Protein AF-A0A517Y8R6-F1 (afdb_monomer)

Nearest PDB structures (foldseek):
  8th3-assembly1_A  TM=6.581E-01  e=4.428E-01  Camelidae
  3zsu-assembly1_A  TM=4.631E-01  e=3.618E-01  Thermosynechococcus vestitus BP-1
  7n8o-assembly1_Q  TM=4.347E-01  e=2.671E-01  Synechocystis sp. PCC 6803 substr. Kazusa
  1nze-assembly1_A  TM=6.275E-01  e=1.567E+00  Spinacia oleracea

Organism: NCBI:txid2528021

Structure (mmCIF, N/CA/C/O backbone):
data_AF-A0A517Y8R6-F1
#
_entry.id   AF-A0A517Y8R6-F1
#
loop_
_atom_site.group_PDB
_atom_site.id
_atom_site.type_symbol
_atom_site.label_atom_id
_atom_site.label_alt_id
_atom_site.label_comp_id
_atom_site.label_asym_id
_atom_site.label_entity_id
_atom_site.label_seq_id
_atom_site.pdbx_PDB_ins_code
_atom_site.Cartn_x
_atom_site.Cartn_y
_atom_site.Cartn_z
_atom_site.occupancy
_atom_site.B_iso_or_equiv
_atom_site.auth_seq_id
_atom_site.auth_comp_id
_atom_site.auth_asym_id
_atom_site.auth_atom_id
_atom_site.pdbx_PDB_model_num
ATOM 1 N N . MET A 1 1 ? -4.653 -21.261 57.166 1.00 45.53 1 MET A N 1
ATOM 2 C CA . MET A 1 1 ? -4.060 -22.401 56.432 1.00 45.53 1 MET A CA 1
ATOM 3 C C . MET A 1 1 ? -4.901 -22.686 55.191 1.00 45.53 1 MET A C 1
ATOM 5 O O . MET A 1 1 ? -6.112 -22.728 55.318 1.00 45.53 1 MET A O 1
ATOM 9 N N . ARG A 1 2 ? -4.218 -22.929 54.061 1.00 46.53 2 ARG A N 1
ATOM 10 C CA . ARG A 1 2 ? -4.668 -23.493 52.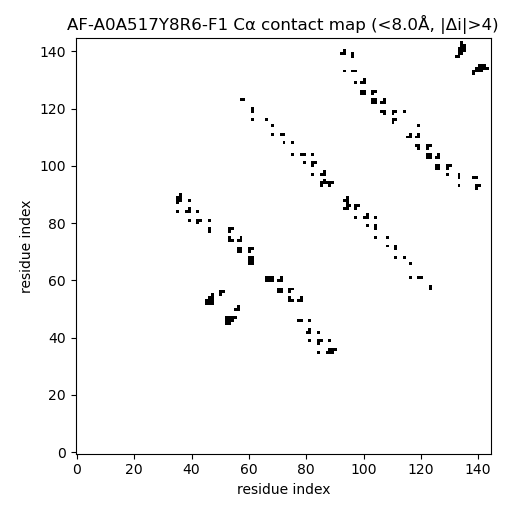766 1.00 46.53 2 ARG A CA 1
ATOM 11 C C . ARG A 1 2 ? -5.373 -22.567 51.754 1.00 46.53 2 ARG A C 1
ATOM 13 O O . ARG A 1 2 ? -6.413 -21.979 51.997 1.00 46.53 2 ARG A O 1
ATOM 20 N N . ARG A 1 3 ? -4.683 -22.487 50.610 1.00 59.94 3 ARG A N 1
ATOM 21 C CA . ARG A 1 3 ? -4.915 -21.775 49.348 1.00 59.94 3 ARG A CA 1
ATOM 22 C C . ARG A 1 3 ? -5.856 -22.580 48.444 1.00 59.94 3 ARG A C 1
ATOM 24 O O . ARG A 1 3 ? -5.832 -23.804 48.533 1.00 59.94 3 ARG A O 1
ATOM 31 N N . ALA A 1 4 ? -6.493 -21.926 47.474 1.00 47.69 4 ALA A N 1
ATOM 32 C CA . ALA A 1 4 ? -6.688 -22.502 46.140 1.00 47.69 4 ALA A CA 1
ATOM 33 C C . ALA A 1 4 ? -6.871 -21.385 45.101 1.00 47.69 4 ALA A C 1
ATOM 35 O O . ALA A 1 4 ? -7.911 -20.738 45.029 1.00 47.69 4 ALA A O 1
ATOM 36 N N . SER A 1 5 ? -5.813 -21.150 44.329 1.00 55.84 5 SER A N 1
ATOM 37 C CA . SER A 1 5 ? -5.818 -20.378 43.090 1.00 55.84 5 SER A CA 1
ATOM 38 C C . SER A 1 5 ? -6.434 -21.225 41.978 1.00 55.84 5 SER A C 1
ATOM 40 O O . SER A 1 5 ? -6.086 -22.398 41.859 1.00 55.84 5 SER A O 1
ATOM 42 N N . VAL A 1 6 ? -7.278 -20.635 41.131 1.00 59.44 6 VAL A N 1
ATOM 43 C CA . VAL A 1 6 ? -7.689 -21.248 39.861 1.00 59.44 6 VAL A CA 1
ATOM 44 C C . VAL A 1 6 ? -7.206 -20.339 38.739 1.00 59.44 6 VAL A C 1
ATOM 46 O O . VAL A 1 6 ? -7.725 -19.248 38.524 1.00 59.44 6 VAL A O 1
ATOM 49 N N . ILE A 1 7 ? -6.135 -20.781 38.087 1.00 53.12 7 ILE A N 1
ATOM 50 C CA . ILE A 1 7 ? -5.552 -20.179 36.892 1.00 53.12 7 ILE A CA 1
ATOM 51 C C . ILE A 1 7 ? -6.282 -20.810 35.705 1.00 53.12 7 ILE A C 1
ATOM 53 O O . ILE A 1 7 ? -6.115 -21.999 35.446 1.00 53.12 7 ILE A O 1
ATOM 57 N N . SER A 1 8 ? -7.106 -20.033 35.003 1.00 54.9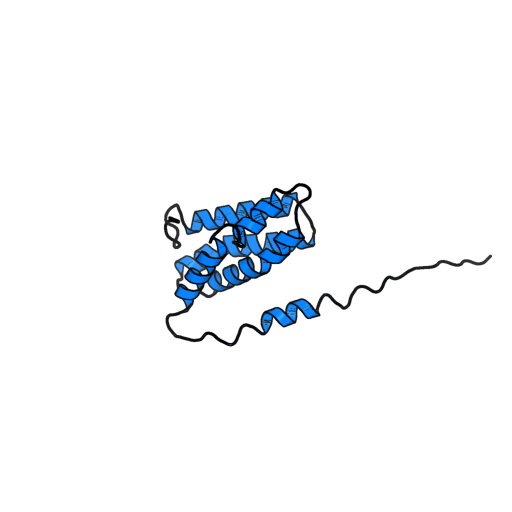1 8 SER A N 1
ATOM 58 C CA . SER A 1 8 ? -7.736 -20.464 33.753 1.00 54.91 8 SER A CA 1
ATOM 59 C C . SER A 1 8 ? -6.825 -20.083 32.584 1.00 54.91 8 SER A C 1
ATOM 61 O O . SER A 1 8 ? -6.840 -18.949 32.112 1.00 54.91 8 SER A O 1
ATOM 63 N N . LEU A 1 9 ? -5.984 -21.026 32.158 1.00 49.53 9 LEU A N 1
ATOM 64 C CA . LEU A 1 9 ? -5.180 -20.940 30.937 1.00 49.53 9 LEU A CA 1
ATOM 65 C C . LEU A 1 9 ? -6.065 -21.299 29.737 1.00 49.53 9 LEU A C 1
ATOM 67 O O . LEU A 1 9 ? -6.341 -22.471 29.490 1.00 49.53 9 LEU A O 1
ATOM 71 N N . SER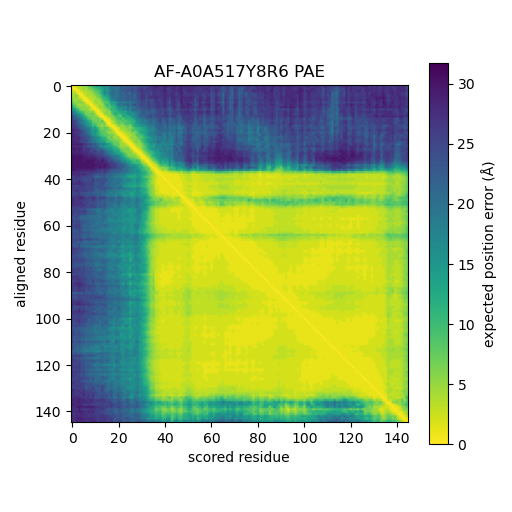 A 1 10 ? -6.517 -20.289 28.993 1.00 50.53 10 SER A N 1
ATOM 72 C CA . SER A 1 10 ? -7.234 -20.499 27.734 1.00 50.53 10 SER A CA 1
ATOM 73 C C . SER A 1 10 ? -6.251 -20.832 26.609 1.00 50.53 10 SER A C 1
ATOM 75 O O . SER A 1 10 ? -5.467 -19.998 26.156 1.00 50.53 10 SER A O 1
ATOM 77 N N . PHE A 1 11 ? -6.317 -22.086 26.170 1.00 48.97 11 PHE A N 1
ATOM 78 C CA . PHE A 1 11 ? -5.667 -22.639 24.988 1.00 48.97 11 PHE A CA 1
ATOM 79 C C . PHE A 1 11 ? -6.282 -22.054 23.704 1.00 48.97 11 PHE A C 1
ATOM 81 O O . PHE A 1 11 ? -7.268 -22.573 23.191 1.00 48.97 11 PHE A O 1
ATOM 88 N N . THR A 1 12 ? -5.686 -21.003 23.142 1.00 54.16 12 THR A N 1
ATOM 89 C CA . THR A 1 12 ? -6.042 -20.484 21.800 1.00 54.16 12 THR A CA 1
ATOM 90 C C . THR A 1 12 ? -4.790 -20.110 21.002 1.00 54.16 12 THR A C 1
ATOM 92 O O . THR A 1 12 ? -4.689 -19.017 20.463 1.00 54.16 12 THR A O 1
ATOM 95 N N . SER A 1 13 ? -3.793 -21.003 20.952 1.00 48.97 13 SER A N 1
ATOM 96 C CA . SER A 1 13 ? -2.477 -20.684 20.363 1.00 48.97 13 SER A CA 1
ATOM 97 C C . SER A 1 13 ? -1.942 -21.690 19.331 1.00 48.97 13 SER A C 1
ATOM 99 O O . SER A 1 13 ? -0.733 -21.747 19.133 1.00 48.97 13 SER A O 1
ATOM 101 N N . CYS A 1 14 ? -2.798 -22.452 18.634 1.00 47.16 14 CYS A N 1
ATOM 102 C CA . CYS A 1 14 ? -2.325 -23.366 17.572 1.00 47.16 14 CYS A CA 1
ATOM 103 C C . CYS A 1 14 ? -2.981 -23.195 16.190 1.00 47.16 14 CYS A C 1
ATOM 105 O O . CYS A 1 14 ? -2.535 -23.833 15.244 1.00 47.16 14 CYS A O 1
ATOM 107 N N . LEU A 1 15 ? -3.989 -22.332 16.015 1.00 49.50 15 LEU A N 1
ATOM 108 C CA . LEU A 1 15 ? -4.708 -22.227 14.729 1.00 49.50 15 LEU A CA 1
ATOM 109 C C . LEU A 1 15 ? -4.218 -21.111 13.790 1.00 49.50 15 LEU A C 1
ATOM 111 O O . LEU A 1 15 ? -4.658 -21.055 12.647 1.00 49.50 15 LEU A O 1
ATOM 115 N N . LEU A 1 16 ? -3.288 -20.250 14.214 1.00 51.34 16 LEU A N 1
ATOM 116 C CA . LEU A 1 16 ? -2.823 -19.127 13.381 1.00 51.34 16 LEU A CA 1
ATOM 117 C C . LEU A 1 16 ? -1.663 -19.471 12.432 1.00 51.34 16 LEU A C 1
ATOM 119 O O . LEU A 1 16 ? -1.424 -18.727 11.487 1.00 51.34 16 LEU A O 1
ATOM 123 N N . ILE A 1 17 ? -0.970 -20.598 12.622 1.00 52.62 17 ILE A N 1
ATOM 124 C CA . ILE A 1 17 ? 0.184 -20.963 11.776 1.00 52.62 17 ILE A CA 1
ATOM 125 C C . ILE A 1 17 ? -0.267 -21.626 10.458 1.00 52.62 17 ILE A C 1
ATOM 127 O O . ILE A 1 17 ? 0.421 -21.534 9.445 1.00 52.62 17 ILE A O 1
ATOM 131 N N . GLY A 1 18 ? -1.460 -22.230 10.420 1.00 42.94 18 GLY A N 1
ATOM 132 C CA . GLY A 1 18 ? -1.956 -22.941 9.234 1.00 42.94 18 GLY A CA 1
ATOM 133 C C . GLY A 1 18 ? -2.389 -22.041 8.069 1.00 42.94 18 GLY A C 1
ATOM 134 O O . GLY A 1 18 ? -2.330 -22.469 6.920 1.00 42.94 18 GLY A O 1
ATOM 135 N N . PHE A 1 19 ? -2.793 -20.792 8.327 1.00 49.56 19 PHE A N 1
ATOM 136 C CA . PHE A 1 19 ? -3.299 -19.913 7.263 1.00 49.56 19 PHE A CA 1
ATOM 137 C C . PHE A 1 19 ? -2.174 -19.301 6.412 1.00 49.56 19 PHE A C 1
ATOM 139 O O . PHE A 1 19 ? -2.379 -19.010 5.236 1.00 49.56 19 PHE A O 1
ATOM 146 N N . LEU A 1 20 ? -0.967 -19.163 6.976 1.00 50.09 20 LEU A N 1
ATOM 147 C CA . LEU A 1 20 ? 0.183 -18.598 6.265 1.00 50.09 20 LEU A CA 1
ATOM 148 C C . LEU A 1 20 ? 0.780 -19.585 5.244 1.00 50.09 20 LEU A C 1
ATOM 150 O O . LEU A 1 20 ? 1.274 -19.166 4.204 1.00 50.09 20 LEU A O 1
ATOM 154 N N . ALA A 1 21 ? 0.675 -20.895 5.494 1.00 51.56 21 ALA A N 1
ATOM 155 C CA . ALA A 1 21 ? 1.195 -21.924 4.591 1.00 51.56 21 ALA A CA 1
ATOM 156 C C . ALA A 1 21 ? 0.297 -22.181 3.364 1.00 51.56 21 ALA A C 1
ATOM 158 O O . ALA A 1 21 ? 0.800 -22.548 2.307 1.00 51.56 21 ALA A O 1
ATOM 159 N N . TYR A 1 22 ? -1.020 -21.955 3.465 1.00 48.56 22 TYR A N 1
ATOM 160 C CA . TYR A 1 22 ? -1.939 -22.183 2.339 1.00 48.56 22 TYR A CA 1
ATOM 161 C C . TYR A 1 22 ? -1.809 -21.122 1.229 1.00 48.56 22 TYR A C 1
ATOM 163 O O . TYR A 1 22 ? -1.992 -21.438 0.057 1.00 48.56 22 TYR A O 1
ATOM 171 N N . GLN A 1 23 ? -1.438 -19.881 1.569 1.00 51.88 23 GLN A N 1
ATOM 172 C CA . GLN A 1 23 ? -1.247 -18.802 0.584 1.00 51.88 23 GLN A CA 1
ATOM 173 C C . GLN A 1 23 ? 0.025 -18.984 -0.264 1.00 51.88 23 GLN A C 1
ATOM 175 O O . GLN A 1 23 ? 0.068 -18.541 -1.407 1.00 51.88 23 GLN A O 1
ATOM 180 N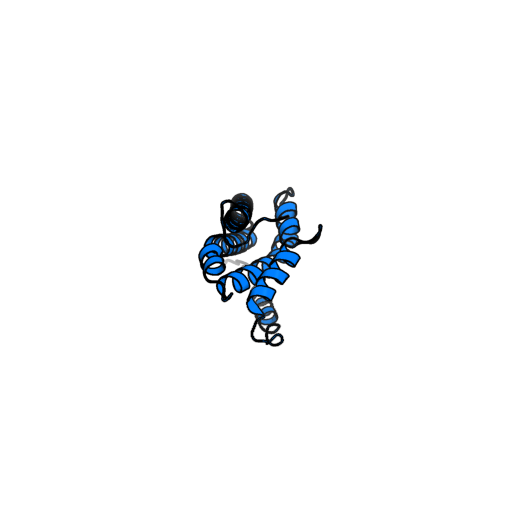 N . LEU A 1 24 ? 1.045 -19.680 0.253 1.00 51.66 24 LEU A N 1
ATOM 181 C CA . LEU A 1 24 ? 2.311 -19.892 -0.462 1.00 51.66 24 LEU A CA 1
ATOM 182 C C . LEU A 1 24 ? 2.220 -20.953 -1.574 1.00 51.66 24 LEU A C 1
ATOM 184 O O . LEU A 1 24 ? 3.050 -20.949 -2.477 1.00 51.66 24 LEU A O 1
ATOM 188 N N . ASN A 1 25 ? 1.210 -21.833 -1.550 1.00 44.22 25 ASN A N 1
ATOM 189 C CA . ASN A 1 25 ? 1.112 -22.967 -2.480 1.00 44.22 25 ASN A CA 1
ATOM 190 C C . ASN A 1 25 ? 0.359 -22.660 -3.794 1.00 44.22 25 ASN A C 1
ATOM 192 O O . ASN A 1 25 ? 0.273 -23.513 -4.668 1.00 44.22 25 ASN A O 1
ATOM 196 N N . GLN A 1 26 ? -0.199 -21.457 -3.966 1.00 48.88 26 GLN A N 1
ATOM 197 C CA . GLN A 1 26 ? -0.925 -21.057 -5.191 1.00 48.88 26 GLN A CA 1
ATOM 198 C C . GLN A 1 26 ? -0.008 -20.422 -6.260 1.00 48.88 26 GLN A C 1
ATOM 200 O O . GLN A 1 26 ? -0.491 -19.789 -7.195 1.00 48.88 26 GLN A O 1
ATOM 205 N N . ARG A 1 27 ? 1.319 -20.546 -6.119 1.00 49.31 27 ARG A N 1
ATOM 206 C CA . ARG A 1 27 ? 2.312 -19.807 -6.922 1.00 49.31 27 ARG A CA 1
ATOM 207 C C . ARG A 1 27 ? 2.916 -20.546 -8.111 1.00 49.31 27 ARG A C 1
ATOM 209 O O . ARG A 1 27 ? 3.615 -19.924 -8.902 1.00 49.31 27 ARG A O 1
ATOM 216 N N . GLU A 1 28 ? 2.624 -21.828 -8.286 1.00 45.50 28 GLU A N 1
ATOM 217 C CA . GLU A 1 28 ? 3.175 -22.619 -9.389 1.00 45.50 28 GLU A CA 1
ATOM 218 C C . GLU A 1 28 ? 2.178 -22.784 -10.541 1.00 45.50 28 GLU A C 1
ATOM 220 O O . GLU A 1 28 ? 1.692 -23.883 -10.777 1.00 45.50 28 GLU A O 1
ATOM 225 N N . ALA A 1 29 ? 1.841 -21.707 -11.256 1.00 43.72 29 ALA A N 1
ATOM 226 C CA . ALA A 1 29 ? 1.254 -21.825 -12.598 1.00 43.72 29 ALA A CA 1
ATOM 227 C C . ALA A 1 29 ? 1.151 -20.470 -13.310 1.00 43.72 29 ALA A C 1
ATOM 229 O O . ALA A 1 29 ? 0.045 -20.052 -13.595 1.00 43.72 29 ALA A O 1
ATOM 230 N N . TYR A 1 30 ? 2.244 -19.769 -13.610 1.00 45.44 30 TYR A N 1
ATOM 231 C CA . TYR A 1 30 ? 2.266 -18.826 -14.743 1.00 45.44 30 TYR A CA 1
ATOM 232 C C . TYR A 1 30 ? 3.723 -18.592 -15.132 1.00 45.44 30 TYR A C 1
ATOM 234 O O . TYR A 1 30 ? 4.475 -17.953 -14.404 1.00 45.44 30 TYR A O 1
ATOM 242 N N . GLY A 1 31 ? 4.133 -19.217 -16.232 1.00 41.19 31 GLY A N 1
ATOM 243 C CA . GLY A 1 31 ? 5.470 -19.102 -16.787 1.00 41.19 31 GLY A CA 1
ATOM 244 C C . GLY A 1 31 ? 5.409 -18.658 -18.240 1.00 41.19 31 GLY A C 1
ATOM 245 O O . GLY A 1 31 ? 4.652 -19.226 -19.026 1.00 41.19 31 GLY A O 1
ATOM 246 N N . GLY A 1 32 ? 6.290 -17.725 -18.569 1.00 35.97 32 GLY A N 1
ATOM 247 C CA . GLY A 1 32 ? 6.636 -17.281 -19.910 1.00 35.97 32 GLY A CA 1
ATOM 248 C C . GLY A 1 32 ? 7.676 -16.165 -19.802 1.00 35.97 32 GLY A C 1
ATOM 249 O O . GLY A 1 32 ? 7.841 -15.517 -18.768 1.00 35.97 32 GLY A O 1
ATOM 250 N N . LYS A 1 33 ? 8.518 -16.057 -20.822 1.00 42.78 33 LYS A N 1
ATOM 251 C CA . LYS A 1 33 ? 9.602 -15.081 -20.910 1.00 42.78 33 LYS A CA 1
ATOM 252 C C . LYS A 1 33 ? 9.042 -13.889 -21.689 1.00 42.78 33 LYS A C 1
ATOM 254 O O . LYS A 1 33 ? 8.906 -14.040 -22.893 1.00 42.78 33 LYS A O 1
ATOM 259 N N . ASP A 1 34 ? 8.717 -12.818 -20.963 1.00 47.78 34 ASP A N 1
ATOM 260 C CA . ASP A 1 34 ? 8.284 -11.446 -21.354 1.00 47.78 34 ASP A CA 1
ATOM 261 C C . ASP A 1 34 ? 7.218 -10.895 -20.363 1.00 47.78 34 ASP A C 1
ATOM 263 O O . ASP A 1 34 ? 6.865 -9.721 -20.377 1.00 47.78 34 ASP A O 1
ATOM 267 N N . ASP A 1 35 ? 6.796 -11.735 -19.416 1.00 54.66 35 ASP A N 1
ATOM 268 C CA . ASP A 1 35 ? 5.543 -11.626 -18.662 1.00 54.66 35 ASP A CA 1
ATOM 269 C C . ASP A 1 35 ? 5.633 -10.867 -17.316 1.00 54.66 35 ASP A C 1
ATOM 271 O O . ASP A 1 35 ? 4.622 -10.596 -16.671 1.00 54.66 35 ASP A O 1
ATOM 275 N N . GLU A 1 36 ? 6.831 -10.562 -16.810 1.00 52.47 36 GLU A N 1
ATOM 276 C CA . GLU A 1 36 ? 6.989 -10.016 -15.444 1.00 52.47 36 GLU A CA 1
ATOM 277 C C . GLU A 1 36 ? 6.622 -8.522 -15.344 1.00 52.47 36 GLU A C 1
ATOM 279 O O . GLU A 1 36 ? 6.145 -8.083 -14.296 1.00 52.47 36 GLU A O 1
ATOM 284 N N . ASP A 1 37 ? 6.736 -7.762 -16.437 1.00 64.88 37 ASP A N 1
ATOM 285 C CA . ASP A 1 37 ? 6.206 -6.390 -16.515 1.00 64.88 37 ASP A CA 1
ATOM 286 C C . ASP A 1 37 ? 4.690 -6.398 -16.750 1.00 64.88 37 ASP A C 1
ATOM 288 O O . ASP A 1 37 ? 3.959 -5.595 -16.165 1.00 64.88 37 ASP A O 1
ATOM 292 N N . GLU A 1 38 ? 4.191 -7.378 -17.511 1.00 78.50 38 GLU A N 1
ATOM 293 C CA . GLU A 1 38 ? 2.755 -7.651 -17.623 1.00 78.50 38 GLU A CA 1
ATOM 294 C C . GLU A 1 38 ? 2.167 -8.002 -16.251 1.00 78.50 38 GLU A C 1
ATOM 296 O O . GLU A 1 38 ? 1.060 -7.575 -15.920 1.00 78.50 38 GLU A O 1
ATOM 301 N N . LYS A 1 39 ? 2.936 -8.684 -15.390 1.00 86.25 39 LYS A N 1
ATOM 302 C CA . LYS A 1 39 ? 2.493 -9.007 -14.036 1.00 86.25 39 LYS A CA 1
ATOM 303 C C . LYS A 1 3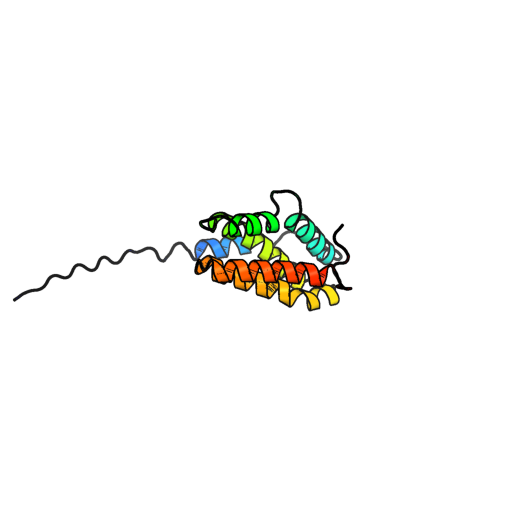9 ? 2.329 -7.777 -13.151 1.00 86.25 39 LYS A C 1
ATOM 305 O O . LYS A 1 39 ? 1.322 -7.675 -12.445 1.00 86.25 39 LYS A O 1
ATOM 310 N N . VAL A 1 40 ? 3.299 -6.859 -13.171 1.00 88.44 40 VAL A N 1
ATOM 311 C CA . VAL A 1 40 ? 3.184 -5.579 -12.454 1.00 88.44 40 VAL A CA 1
ATOM 312 C C . VAL A 1 40 ? 1.988 -4.797 -12.987 1.00 88.44 40 VAL A C 1
ATOM 314 O O . VAL A 1 40 ? 1.184 -4.319 -12.190 1.00 88.44 40 VAL A O 1
ATOM 317 N N . HIS A 1 41 ? 1.819 -4.730 -14.308 1.00 86.44 41 HIS A N 1
ATOM 318 C CA . HIS A 1 41 ? 0.697 -4.033 -14.933 1.00 86.44 41 HIS A CA 1
ATOM 319 C C . HIS A 1 41 ? -0.662 -4.619 -14.510 1.00 86.44 41 HIS A C 1
ATOM 321 O O . HIS A 1 41 ? -1.521 -3.894 -14.007 1.00 86.44 41 HIS A O 1
ATOM 327 N N . GLU A 1 42 ? -0.834 -5.939 -14.621 1.00 89.12 42 GLU A N 1
ATOM 328 C CA . GLU A 1 42 ? -2.052 -6.663 -14.233 1.00 89.12 42 GLU A CA 1
ATOM 329 C C . GLU A 1 42 ? -2.387 -6.448 -12.748 1.00 89.12 42 GLU A C 1
ATOM 331 O O . GLU A 1 42 ? -3.541 -6.224 -12.367 1.00 89.12 42 GLU A O 1
ATOM 336 N N . LEU A 1 43 ? -1.378 -6.528 -11.877 1.00 91.69 43 LEU A N 1
ATOM 337 C CA . LEU A 1 43 ? -1.567 -6.285 -10.452 1.00 91.69 43 LEU A CA 1
ATOM 338 C C . LEU A 1 43 ? -1.863 -4.816 -10.161 1.00 91.69 43 LEU A C 1
ATOM 340 O O . LEU A 1 43 ? -2.626 -4.548 -9.230 1.00 91.69 43 LEU A O 1
ATOM 344 N N . MET A 1 44 ? -1.313 -3.877 -10.933 1.00 88.81 44 MET A N 1
ATOM 345 C CA . MET A 1 44 ? -1.570 -2.445 -10.766 1.00 88.81 44 MET A CA 1
ATOM 346 C C . MET A 1 44 ? -3.023 -2.145 -11.090 1.00 88.81 44 MET A C 1
ATOM 348 O O . MET A 1 44 ? -3.738 -1.595 -10.248 1.00 88.81 44 MET A O 1
ATOM 352 N N . GLU A 1 45 ? -3.492 -2.621 -12.241 1.00 88.56 45 GLU A N 1
ATOM 353 C CA . GLU A 1 45 ? -4.893 -2.524 -12.628 1.00 88.56 45 GLU A CA 1
ATOM 354 C C . GLU A 1 45 ? -5.785 -3.102 -11.521 1.00 88.56 45 GLU A C 1
ATOM 356 O O . GLU A 1 45 ? -6.576 -2.376 -10.919 1.00 88.56 45 GLU A O 1
ATOM 361 N N . LYS A 1 46 ? -5.567 -4.356 -11.108 1.00 90.00 46 LYS A N 1
ATOM 362 C CA . LYS A 1 46 ? -6.367 -5.000 -10.048 1.00 90.00 46 LYS A CA 1
ATOM 363 C C . LYS A 1 46 ? -6.302 -4.283 -8.699 1.00 90.00 46 LYS A C 1
ATOM 365 O O . LYS A 1 46 ? -7.278 -4.312 -7.940 1.00 90.00 46 LYS A O 1
ATOM 370 N N . THR A 1 47 ? -5.175 -3.651 -8.375 1.00 91.69 47 THR A N 1
ATOM 371 C CA . THR A 1 47 ? -4.992 -2.894 -7.128 1.00 91.69 47 THR A CA 1
ATOM 372 C C . THR A 1 47 ? -5.852 -1.627 -7.108 1.00 91.69 47 THR A C 1
ATOM 374 O O . THR A 1 47 ? -6.365 -1.254 -6.041 1.00 91.69 47 THR A O 1
ATOM 377 N N . HIS A 1 48 ? -6.105 -1.018 -8.272 1.00 87.38 48 HIS A N 1
ATOM 378 C CA . HIS A 1 48 ? -6.786 0.277 -8.413 1.00 87.38 48 HIS A CA 1
ATOM 379 C C . HIS A 1 48 ? -8.204 0.211 -9.020 1.00 87.38 48 HIS A C 1
ATOM 381 O O . HIS A 1 48 ? -9.020 1.119 -8.787 1.00 87.38 48 HIS A O 1
ATOM 387 N N . GLU A 1 49 ? -8.549 -0.867 -9.725 1.00 86.62 49 GLU A N 1
ATOM 388 C CA . GLU A 1 49 ? -9.753 -0.949 -10.550 1.00 86.62 49 GLU A CA 1
ATOM 389 C C . GLU A 1 49 ? -11.055 -0.993 -9.729 1.00 86.62 49 GLU A C 1
ATOM 391 O O . GLU A 1 49 ? -11.285 -1.822 -8.838 1.00 86.62 49 GLU A O 1
ATOM 396 N N . GLY A 1 50 ? -11.967 -0.078 -10.073 1.00 80.12 50 GLY A N 1
ATOM 397 C CA . GLY A 1 50 ? -13.338 -0.075 -9.571 1.00 80.12 50 GLY A CA 1
ATOM 398 C C . GLY A 1 50 ? -13.460 0.187 -8.067 1.00 80.12 50 GLY A C 1
ATOM 399 O O . GLY A 1 50 ? -12.504 0.524 -7.378 1.00 80.12 50 GLY A O 1
ATOM 400 N N . LYS A 1 51 ? -14.681 0.080 -7.528 1.00 79.81 51 LYS A N 1
ATOM 401 C CA . LYS A 1 51 ? -14.966 0.303 -6.091 1.00 79.81 51 LYS A CA 1
ATOM 402 C C . LYS A 1 51 ? -14.482 -0.837 -5.190 1.00 79.81 51 LYS A C 1
ATOM 404 O O . LYS A 1 51 ? -14.482 -0.697 -3.974 1.00 79.81 51 LYS A O 1
ATOM 409 N N . LYS A 1 52 ? -14.132 -1.983 -5.781 1.00 85.06 52 LYS A N 1
ATOM 410 C CA . LYS A 1 52 ? -13.756 -3.207 -5.061 1.00 85.06 52 LYS A CA 1
ATOM 411 C C . LYS A 1 52 ? -12.243 -3.412 -4.977 1.00 85.06 52 LYS A C 1
ATOM 413 O O . LYS A 1 52 ? -11.836 -4.429 -4.406 1.00 85.06 52 LYS A O 1
ATOM 418 N N .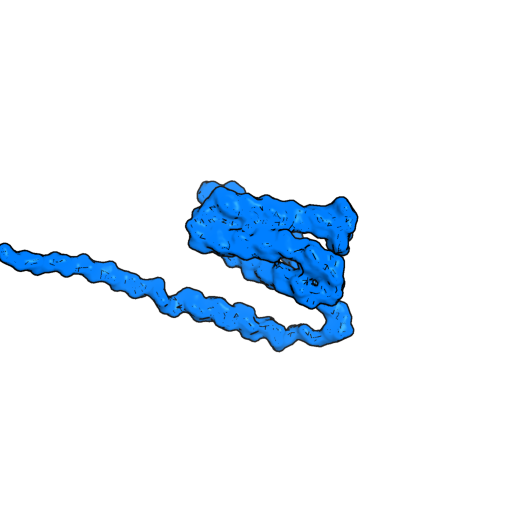 SER A 1 53 ? -11.465 -2.473 -5.516 1.00 92.94 53 SER A N 1
ATOM 419 C CA . SER A 1 53 ? -10.010 -2.521 -5.516 1.00 92.94 53 SER A CA 1
ATOM 420 C C . SER A 1 53 ? -9.465 -2.669 -4.082 1.00 92.94 53 SER A C 1
ATOM 422 O O . SER A 1 53 ? -10.030 -2.078 -3.149 1.00 92.94 53 SER A O 1
ATOM 424 N N . PRO A 1 54 ? -8.398 -3.461 -3.870 1.00 94.19 54 PRO A N 1
ATOM 425 C CA . PRO A 1 54 ? -7.732 -3.596 -2.576 1.00 94.19 54 PRO A CA 1
ATOM 426 C C . PRO A 1 54 ? -7.364 -2.245 -1.957 1.00 94.19 54 PRO A C 1
ATOM 428 O O . PRO A 1 54 ? -7.648 -2.016 -0.782 1.00 94.19 54 PRO A O 1
ATOM 431 N N . TRP A 1 55 ? -6.828 -1.323 -2.765 1.00 94.38 55 TRP A N 1
ATOM 432 C CA . TRP A 1 55 ? -6.481 0.028 -2.329 1.00 94.38 55 TRP A CA 1
ATOM 433 C C . TRP A 1 55 ? -7.689 0.797 -1.780 1.00 94.38 55 TRP A C 1
ATOM 435 O O . TRP A 1 55 ? -7.681 1.245 -0.630 1.00 94.38 55 TRP A O 1
ATOM 445 N N . LYS A 1 56 ? -8.770 0.910 -2.566 1.00 93.38 56 LYS A N 1
ATOM 446 C CA . LYS A 1 56 ? -9.957 1.671 -2.146 1.00 93.38 56 LYS A CA 1
ATOM 447 C C . LYS A 1 56 ? -10.617 1.058 -0.919 1.00 93.38 56 LYS A C 1
ATOM 449 O O . LYS A 1 56 ? -11.040 1.802 -0.038 1.00 93.38 56 LYS A O 1
ATOM 454 N N . LYS A 1 57 ? -10.659 -0.275 -0.830 1.00 94.69 57 LYS A N 1
ATOM 455 C CA . LYS A 1 57 ? -11.154 -0.983 0.358 1.00 94.69 57 LYS A CA 1
ATOM 456 C C . LYS A 1 57 ? -10.341 -0.640 1.602 1.00 94.69 57 LYS A C 1
ATOM 458 O O . LYS A 1 57 ? -10.939 -0.294 2.615 1.00 94.69 57 LYS A O 1
ATOM 463 N N . ALA A 1 58 ? -9.011 -0.695 1.529 1.00 96.44 58 ALA A N 1
ATOM 464 C CA . ALA A 1 58 ? -8.149 -0.381 2.666 1.00 96.44 58 ALA A CA 1
ATOM 465 C C . ALA A 1 58 ? -8.317 1.080 3.123 1.00 96.44 58 ALA A C 1
ATOM 467 O O . ALA A 1 58 ? -8.467 1.339 4.319 1.00 96.44 58 ALA A O 1
ATOM 468 N N . ILE A 1 59 ? -8.392 2.024 2.179 1.00 96.12 59 ILE A N 1
ATOM 469 C CA . ILE A 1 59 ? -8.615 3.442 2.488 1.00 96.12 59 ILE A CA 1
ATOM 470 C C . ILE A 1 59 ? -9.983 3.674 3.130 1.00 96.12 59 ILE A C 1
ATOM 472 O O . ILE A 1 59 ? -10.046 4.257 4.212 1.00 96.12 59 ILE A O 1
ATOM 476 N N . GLN A 1 60 ? -11.067 3.180 2.527 1.00 95.88 60 GLN A N 1
ATOM 477 C CA . GLN A 1 60 ? -12.419 3.325 3.079 1.00 95.88 60 GLN A CA 1
ATOM 478 C C . GLN A 1 60 ? -12.536 2.692 4.469 1.00 95.88 60 GLN A C 1
ATOM 480 O O . GLN A 1 60 ? -13.081 3.303 5.389 1.00 95.88 60 GLN A O 1
ATOM 485 N N . ALA A 1 61 ? -11.965 1.501 4.646 1.00 96.94 61 ALA A N 1
ATOM 486 C CA . ALA A 1 61 ? -11.941 0.813 5.927 1.00 96.94 61 ALA A CA 1
ATOM 487 C C . ALA A 1 61 ? -11.185 1.607 7.003 1.00 96.94 61 ALA A C 1
ATOM 489 O O . ALA A 1 61 ? -11.626 1.656 8.151 1.00 96.94 61 ALA A O 1
ATOM 490 N N . SER A 1 62 ? -10.089 2.282 6.636 1.00 97.00 62 SER A N 1
ATOM 491 C CA . SER A 1 62 ? -9.310 3.125 7.555 1.00 97.00 62 SER A CA 1
ATOM 492 C C . SER A 1 62 ? -10.039 4.394 8.008 1.00 97.00 62 SER A C 1
ATOM 494 O O . SER A 1 62 ? -9.783 4.911 9.103 1.00 97.00 62 SER A O 1
ATOM 496 N N . GLN A 1 63 ? -10.958 4.889 7.177 1.00 96.25 63 GLN A N 1
ATOM 497 C CA . GLN A 1 63 ? -11.773 6.076 7.438 1.00 96.25 63 GLN A CA 1
ATOM 498 C C . GLN A 1 63 ? -13.006 5.767 8.298 1.00 96.25 63 GLN A C 1
ATOM 500 O O . GLN A 1 63 ? -13.572 6.686 8.891 1.00 96.25 63 GLN A O 1
ATOM 505 N N . ALA A 1 64 ? -13.402 4.496 8.413 1.00 97.00 64 ALA A N 1
ATOM 506 C CA . ALA A 1 64 ? -14.476 4.079 9.306 1.00 97.00 64 ALA A CA 1
ATOM 507 C C . ALA A 1 64 ? -14.151 4.393 10.782 1.00 97.00 64 ALA A C 1
ATOM 509 O O . ALA A 1 64 ? -12.984 4.478 11.188 1.00 97.00 64 ALA A O 1
ATOM 510 N N . ASN A 1 65 ? -15.198 4.572 11.594 1.00 93.75 65 ASN A N 1
ATOM 511 C CA . ASN A 1 65 ? -15.083 4.778 13.036 1.00 93.75 65 ASN A CA 1
ATOM 512 C C . ASN A 1 65 ? -16.072 3.867 13.800 1.00 93.75 65 ASN A C 1
ATOM 514 O O . ASN A 1 65 ? -17.268 4.162 13.804 1.00 93.75 65 ASN A O 1
ATOM 518 N N . PRO A 1 66 ? -15.600 2.783 14.447 1.00 94.19 66 PRO A N 1
ATOM 519 C CA . PRO A 1 66 ? -14.206 2.334 14.489 1.00 94.19 66 PRO A CA 1
ATOM 520 C C . PRO A 1 66 ? -13.707 1.850 13.116 1.00 94.19 66 PRO A C 1
ATOM 522 O O . PRO A 1 66 ? -14.496 1.489 12.248 1.00 94.19 66 PRO A O 1
ATOM 525 N N . ILE A 1 67 ? -12.388 1.855 12.933 1.00 97.50 67 ILE A N 1
ATOM 526 C CA . ILE A 1 67 ? -11.704 1.335 11.740 1.00 97.50 67 ILE A CA 1
ATOM 527 C C . ILE A 1 67 ? -12.102 -0.123 11.455 1.00 97.50 67 ILE A C 1
ATOM 529 O O . ILE A 1 67 ? -12.179 -0.951 12.368 1.00 97.50 67 ILE A O 1
A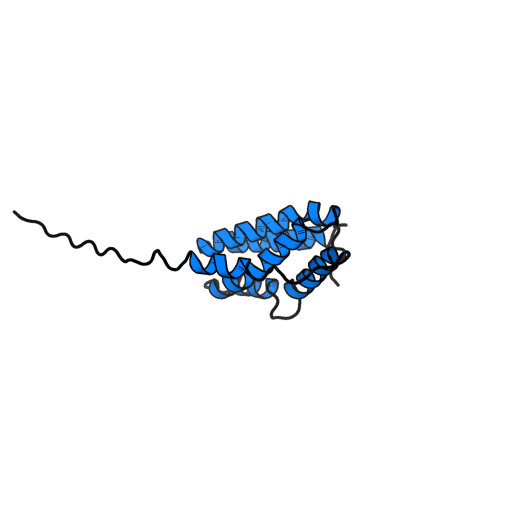TOM 533 N N . ASP A 1 68 ? -12.338 -0.449 10.183 1.00 98.19 68 ASP A N 1
ATOM 534 C CA . ASP A 1 68 ? -12.716 -1.799 9.755 1.00 98.19 68 ASP A CA 1
ATOM 535 C C . ASP A 1 68 ? -11.473 -2.661 9.488 1.00 98.19 68 ASP A C 1
ATOM 537 O O . ASP A 1 68 ? -10.985 -2.814 8.364 1.00 98.19 68 ASP A O 1
ATOM 541 N N . TRP A 1 69 ? -10.950 -3.255 10.559 1.00 97.56 69 TRP A N 1
ATOM 542 C CA . TRP A 1 69 ? -9.790 -4.144 10.488 1.00 97.56 69 TRP A CA 1
ATOM 543 C C . TRP A 1 69 ? -10.019 -5.385 9.624 1.00 97.56 69 TRP A C 1
ATOM 545 O O . TRP A 1 69 ? -9.062 -5.902 9.050 1.00 97.56 69 TRP A O 1
ATOM 555 N N . ALA A 1 70 ? -11.255 -5.885 9.529 1.00 97.75 70 ALA A N 1
ATOM 556 C CA . ALA A 1 70 ? -11.541 -7.082 8.744 1.00 97.75 70 ALA A CA 1
ATOM 557 C C . ALA A 1 70 ? -11.326 -6.800 7.255 1.00 97.75 70 ALA A C 1
ATOM 559 O O . ALA A 1 70 ? -10.640 -7.567 6.578 1.00 97.75 70 ALA A O 1
ATOM 560 N N . THR A 1 71 ? -11.827 -5.663 6.772 1.00 97.50 71 THR A N 1
ATOM 561 C CA . THR A 1 71 ? -11.621 -5.236 5.384 1.00 97.50 71 THR A CA 1
ATOM 562 C C . THR A 1 71 ? -10.153 -4.908 5.091 1.00 97.50 71 THR A C 1
ATOM 564 O O . THR A 1 71 ? -9.649 -5.306 4.040 1.00 97.50 71 THR A O 1
ATOM 567 N N . ILE A 1 72 ? -9.429 -4.263 6.018 1.00 97.50 72 ILE A N 1
ATOM 568 C CA . ILE A 1 72 ? -7.978 -4.028 5.861 1.00 97.50 72 ILE A CA 1
ATOM 569 C C . ILE A 1 72 ? -7.226 -5.357 5.724 1.00 97.50 72 ILE A C 1
ATOM 571 O O . ILE A 1 72 ? -6.454 -5.536 4.783 1.00 97.50 72 ILE A O 1
ATOM 575 N N . ASN A 1 73 ? -7.502 -6.322 6.603 1.00 97.25 73 ASN A N 1
ATOM 576 C CA . ASN A 1 73 ? -6.852 -7.633 6.572 1.00 97.25 73 ASN A CA 1
ATOM 577 C C . ASN A 1 73 ? -7.191 -8.445 5.313 1.00 97.25 73 ASN A C 1
ATOM 579 O O . ASN A 1 73 ? -6.371 -9.242 4.869 1.00 97.25 73 ASN A O 1
ATOM 583 N N . GLN A 1 74 ? -8.363 -8.236 4.711 1.00 96.44 74 GLN A N 1
ATOM 584 C CA . GLN A 1 74 ? -8.713 -8.841 3.421 1.00 96.44 74 GLN A CA 1
ATOM 585 C C . GLN A 1 74 ? -7.989 -8.188 2.235 1.00 96.44 74 GLN A C 1
ATOM 587 O O . GLN A 1 74 ? -7.739 -8.861 1.236 1.00 96.44 74 GLN A O 1
ATOM 592 N N . ALA A 1 75 ? -7.670 -6.894 2.317 1.00 96.38 75 ALA A N 1
ATOM 593 C CA . ALA A 1 75 ? -6.955 -6.174 1.263 1.00 96.38 75 ALA A CA 1
ATOM 594 C C . ALA A 1 75 ? -5.440 -6.440 1.288 1.00 96.38 75 ALA A C 1
ATOM 596 O O . ALA A 1 75 ? -4.820 -6.527 0.227 1.00 96.38 75 ALA A O 1
ATOM 597 N N . LEU A 1 76 ? -4.863 -6.604 2.483 1.00 97.06 76 LEU A N 1
ATOM 598 C CA . LEU A 1 76 ? -3.420 -6.746 2.705 1.00 97.06 76 LEU A CA 1
ATOM 599 C C . LEU A 1 76 ? -2.724 -7.803 1.828 1.00 97.06 76 LEU A C 1
ATOM 601 O O . LEU A 1 76 ? -1.692 -7.460 1.258 1.00 97.06 76 LEU A O 1
ATOM 605 N N . PRO A 1 77 ? -3.252 -9.031 1.640 1.00 96.44 77 PRO A N 1
ATOM 606 C CA . PRO A 1 77 ? -2.602 -10.020 0.780 1.00 96.44 77 PRO A CA 1
ATOM 607 C C . PRO A 1 77 ? -2.411 -9.539 -0.661 1.00 96.44 77 PRO A C 1
ATOM 609 O O . PRO A 1 77 ? -1.372 -9.783 -1.250 1.00 96.44 77 PRO A O 1
ATOM 612 N N . ARG A 1 78 ? -3.372 -8.788 -1.215 1.00 95.69 78 ARG A N 1
ATOM 613 C CA . ARG A 1 78 ? -3.268 -8.266 -2.587 1.00 95.69 78 ARG A CA 1
ATOM 614 C C . ARG A 1 78 ? -2.265 -7.125 -2.709 1.00 95.69 78 ARG A C 1
ATOM 616 O O . ARG A 1 78 ? -1.579 -7.031 -3.716 1.00 95.69 78 ARG A O 1
ATOM 623 N N . LEU A 1 79 ? -2.174 -6.280 -1.683 1.00 96.50 79 LEU A N 1
ATOM 624 C CA . LEU A 1 79 ? -1.135 -5.251 -1.613 1.00 96.50 79 LEU A CA 1
ATOM 625 C C . LEU A 1 79 ? 0.254 -5.891 -1.455 1.00 96.50 79 LEU A C 1
ATOM 627 O O . LEU A 1 79 ? 1.215 -5.419 -2.046 1.00 96.50 79 LEU A O 1
ATOM 631 N N . ALA A 1 80 ? 0.358 -6.997 -0.715 1.00 96.88 80 ALA A N 1
ATOM 632 C CA . ALA A 1 80 ? 1.599 -7.756 -0.582 1.00 96.88 80 ALA A CA 1
ATOM 633 C C . ALA A 1 80 ? 2.006 -8.466 -1.887 1.00 96.88 80 ALA A C 1
ATOM 635 O O . ALA A 1 80 ? 3.178 -8.401 -2.247 1.00 96.88 80 ALA A O 1
ATOM 636 N N . ASP A 1 81 ? 1.055 -9.065 -2.619 1.00 95.38 81 ASP A N 1
ATOM 637 C CA . ASP A 1 81 ? 1.299 -9.637 -3.956 1.00 95.38 81 ASP A CA 1
ATOM 638 C C . ASP A 1 81 ? 1.922 -8.582 -4.890 1.00 95.38 81 ASP A C 1
ATOM 640 O O . ASP A 1 81 ? 2.860 -8.871 -5.632 1.00 95.38 81 ASP A O 1
ATOM 644 N N . MET A 1 82 ? 1.423 -7.343 -4.822 1.00 94.69 82 MET A N 1
ATOM 645 C CA . MET A 1 82 ? 1.961 -6.225 -5.590 1.00 94.69 82 MET A CA 1
ATOM 646 C C . MET A 1 82 ? 3.362 -5.812 -5.132 1.00 94.69 82 MET A C 1
ATOM 648 O O . MET A 1 82 ? 4.252 -5.679 -5.969 1.00 94.69 82 MET A O 1
ATOM 652 N N . SER A 1 83 ? 3.586 -5.655 -3.821 1.00 95.94 83 SER A N 1
ATOM 653 C CA . SER A 1 83 ? 4.925 -5.387 -3.272 1.00 95.94 83 SER A CA 1
ATOM 654 C C . SER A 1 83 ? 5.953 -6.377 -3.806 1.00 95.94 83 SER A C 1
ATOM 656 O O . SER A 1 83 ? 7.068 -5.998 -4.146 1.00 95.94 83 SER A O 1
ATOM 658 N N . GLU A 1 84 ? 5.574 -7.649 -3.898 1.00 95.88 84 GLU A N 1
ATOM 659 C CA . GLU A 1 84 ? 6.466 -8.682 -4.388 1.00 95.88 84 GLU A CA 1
ATOM 660 C C . GLU A 1 84 ? 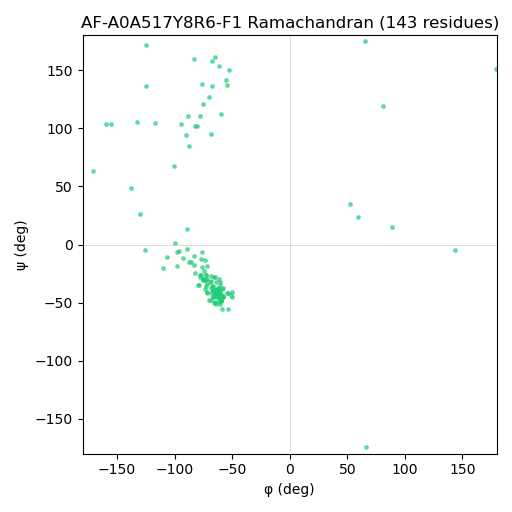6.721 -8.599 -5.896 1.00 95.88 84 GLU A C 1
ATOM 662 O O . GLU A 1 84 ? 7.867 -8.727 -6.330 1.00 95.88 84 GLU A O 1
ATOM 667 N N . ALA A 1 85 ? 5.690 -8.337 -6.700 1.00 94.25 85 ALA A N 1
ATOM 668 C CA . ALA A 1 85 ? 5.865 -8.117 -8.133 1.00 94.25 85 ALA A CA 1
ATOM 669 C C . ALA A 1 85 ? 6.777 -6.910 -8.416 1.00 94.25 85 ALA A C 1
ATOM 671 O O . ALA A 1 85 ? 7.678 -7.000 -9.246 1.00 94.25 85 ALA A O 1
ATOM 672 N N . LEU A 1 86 ? 6.615 -5.815 -7.666 1.00 93.12 86 LEU A N 1
ATOM 673 C CA . LEU A 1 86 ? 7.438 -4.611 -7.812 1.00 93.12 86 LEU A CA 1
ATOM 674 C C . LEU A 1 86 ? 8.917 -4.840 -7.473 1.00 93.12 86 LEU A C 1
ATOM 676 O O . LEU A 1 86 ? 9.773 -4.219 -8.089 1.00 93.12 86 LEU A O 1
ATOM 680 N N . VAL A 1 87 ? 9.252 -5.727 -6.530 1.00 94.69 87 VAL A N 1
ATOM 681 C CA . VAL A 1 87 ? 10.668 -6.022 -6.219 1.00 94.69 87 VAL A CA 1
ATOM 682 C C . VAL A 1 87 ? 11.276 -7.101 -7.115 1.00 94.69 87 VAL A C 1
ATOM 684 O O . VAL A 1 87 ? 12.498 -7.247 -7.148 1.00 94.69 87 VAL A O 1
ATOM 687 N N . THR A 1 88 ? 10.447 -7.864 -7.833 1.00 93.19 88 THR A N 1
ATOM 688 C CA . THR A 1 88 ? 10.884 -8.973 -8.700 1.00 93.19 88 THR A CA 1
ATOM 689 C C . THR A 1 88 ? 10.799 -8.675 -10.196 1.00 93.19 88 THR A C 1
ATOM 691 O O . THR A 1 88 ? 11.377 -9.429 -10.974 1.00 93.19 88 THR A O 1
ATOM 694 N N . THR A 1 89 ? 10.155 -7.577 -10.609 1.00 89.88 89 THR A N 1
ATOM 695 C CA . THR A 1 89 ? 10.165 -7.092 -12.003 1.00 89.88 89 THR A CA 1
ATOM 696 C C . THR A 1 89 ? 11.586 -6.940 -12.543 1.00 89.88 89 THR A C 1
ATOM 698 O O . THR A 1 89 ? 12.532 -6.651 -11.800 1.00 89.88 89 THR A O 1
ATOM 701 N N . LYS A 1 90 ? 11.737 -7.118 -13.860 1.00 88.06 90 LYS A N 1
ATOM 702 C CA . LYS A 1 90 ? 12.996 -6.892 -14.574 1.00 88.06 90 LYS A CA 1
ATOM 703 C C . LYS A 1 90 ? 13.300 -5.409 -14.741 1.00 88.06 90 LYS A C 1
ATOM 705 O O . LYS A 1 90 ? 14.486 -5.062 -14.729 1.00 88.06 90 LYS A O 1
ATOM 710 N N . ASP A 1 91 ? 12.278 -4.557 -14.823 1.00 87.62 91 ASP A N 1
ATOM 711 C CA . ASP A 1 91 ? 12.444 -3.111 -14.902 1.00 87.62 91 ASP A CA 1
ATOM 712 C C . ASP A 1 91 ? 13.178 -2.601 -13.653 1.00 87.62 91 ASP A C 1
ATOM 714 O O . ASP A 1 91 ? 12.709 -2.682 -12.514 1.00 87.62 91 ASP A O 1
ATOM 718 N N . LYS A 1 92 ? 14.403 -2.118 -13.867 1.00 89.06 92 LYS A N 1
ATOM 719 C CA . LYS A 1 92 ? 15.258 -1.655 -12.781 1.00 89.06 92 LYS A CA 1
ATOM 720 C C . LYS A 1 92 ? 14.720 -0.377 -12.146 1.00 89.06 92 LYS A C 1
ATOM 722 O O . LYS A 1 92 ? 14.845 -0.243 -10.931 1.00 89.06 92 LYS A O 1
ATOM 727 N N . ASP A 1 93 ? 14.152 0.527 -12.931 1.00 87.56 93 ASP A N 1
ATOM 728 C CA . ASP A 1 93 ? 13.702 1.817 -12.424 1.00 87.56 93 ASP A CA 1
ATOM 729 C C . ASP A 1 93 ? 12.453 1.622 -11.557 1.00 87.56 93 ASP A C 1
ATOM 731 O O . ASP A 1 93 ? 12.374 2.175 -10.459 1.00 87.56 93 ASP A O 1
ATOM 735 N N . VAL A 1 94 ? 11.529 0.750 -11.982 1.00 90.00 94 VAL A N 1
ATOM 736 C CA . VAL A 1 94 ? 10.371 0.343 -11.163 1.00 90.00 94 VAL A CA 1
ATOM 737 C C . VAL A 1 94 ? 10.823 -0.317 -9.863 1.00 90.00 94 VAL A C 1
ATOM 739 O O . VAL A 1 94 ? 10.344 0.051 -8.788 1.00 90.00 94 VAL A O 1
ATOM 742 N N . ARG A 1 95 ? 11.765 -1.263 -9.940 1.00 92.19 95 ARG A N 1
ATOM 743 C CA . ARG A 1 95 ? 12.272 -1.972 -8.760 1.00 92.19 95 ARG A CA 1
ATOM 744 C C . ARG A 1 95 ? 12.950 -1.033 -7.764 1.00 92.19 95 ARG A C 1
ATOM 746 O O . ARG A 1 95 ? 12.689 -1.137 -6.571 1.00 92.19 95 ARG A O 1
ATOM 753 N N . ASP A 1 96 ? 13.776 -0.105 -8.239 1.00 89.81 96 ASP A N 1
ATOM 754 C CA . ASP A 1 96 ? 14.442 0.890 -7.390 1.00 89.81 96 ASP A CA 1
ATOM 755 C C . ASP A 1 96 ? 13.436 1.865 -6.740 1.00 89.81 96 ASP A C 1
ATOM 757 O O . ASP A 1 96 ? 13.684 2.377 -5.648 1.00 89.81 96 ASP A O 1
ATOM 761 N N . ALA A 1 97 ? 12.287 2.110 -7.378 1.00 90.31 97 ALA A N 1
ATOM 762 C CA . ALA A 1 97 ? 11.214 2.943 -6.833 1.00 90.31 97 ALA A CA 1
ATOM 763 C C . ALA A 1 97 ? 10.268 2.192 -5.866 1.00 90.31 97 ALA A C 1
ATOM 765 O O . ALA A 1 97 ? 9.449 2.824 -5.192 1.00 90.31 97 ALA A O 1
ATOM 766 N N . ALA A 1 98 ? 10.361 0.861 -5.772 1.00 93.81 98 ALA A N 1
ATOM 767 C CA . ALA A 1 98 ? 9.406 0.024 -5.042 1.00 93.81 98 ALA A CA 1
ATOM 768 C C . ALA A 1 98 ? 9.532 0.098 -3.509 1.00 93.81 98 ALA A C 1
ATOM 770 O O . ALA A 1 98 ? 8.560 -0.184 -2.802 1.00 93.81 98 ALA A O 1
ATOM 771 N N . ASP A 1 99 ? 10.697 0.484 -2.980 1.00 93.69 99 ASP A N 1
ATOM 772 C CA . ASP A 1 99 ? 11.015 0.406 -1.545 1.00 93.69 99 ASP A CA 1
ATOM 773 C C . ASP A 1 99 ? 9.977 1.108 -0.656 1.00 93.69 99 ASP A C 1
ATOM 775 O O . ASP A 1 99 ? 9.562 0.572 0.376 1.00 93.69 99 ASP A O 1
ATOM 779 N N . GLY A 1 100 ? 9.506 2.287 -1.077 1.00 94.25 100 GLY A N 1
ATOM 780 C CA . GLY A 1 100 ? 8.491 3.048 -0.345 1.00 94.25 100 GLY A CA 1
ATOM 781 C C . GLY A 1 100 ? 7.150 2.315 -0.255 1.00 94.25 100 GLY A C 1
ATOM 782 O O . GLY A 1 100 ? 6.538 2.274 0.816 1.00 94.25 100 GLY A O 1
ATOM 783 N N . TYR A 1 101 ? 6.725 1.683 -1.352 1.00 95.56 101 TYR A N 1
ATOM 784 C CA . TYR A 1 101 ? 5.498 0.887 -1.401 1.00 95.56 101 TYR A CA 1
ATOM 785 C C . TYR A 1 101 ? 5.614 -0.334 -0.481 1.00 95.56 101 TYR A C 1
ATOM 787 O O . TYR A 1 101 ? 4.753 -0.568 0.372 1.00 95.56 101 TYR A O 1
ATOM 795 N N . VAL A 1 102 ? 6.718 -1.080 -0.596 1.00 97.31 102 VAL A N 1
ATOM 796 C CA . VAL A 1 102 ? 6.978 -2.293 0.194 1.00 97.31 102 VAL A CA 1
ATOM 797 C C . VAL A 1 102 ? 6.985 -1.981 1.690 1.00 97.31 102 VAL A C 1
ATOM 799 O O . VAL A 1 102 ? 6.292 -2.652 2.462 1.00 97.31 102 VAL A O 1
ATOM 802 N N . ALA A 1 103 ? 7.719 -0.943 2.100 1.00 97.31 103 ALA A N 1
ATOM 803 C CA . ALA A 1 103 ? 7.805 -0.527 3.496 1.00 97.31 103 ALA A CA 1
ATOM 804 C C . ALA A 1 103 ? 6.434 -0.117 4.055 1.00 97.31 103 ALA A C 1
ATOM 806 O O . ALA A 1 103 ? 6.073 -0.513 5.166 1.00 97.31 103 ALA A O 1
ATOM 807 N N . ALA A 1 104 ? 5.635 0.620 3.279 1.00 98.12 104 ALA A N 1
ATOM 808 C CA . ALA A 1 104 ? 4.304 1.042 3.698 1.00 98.12 104 ALA A CA 1
ATOM 809 C C . ALA A 1 104 ? 3.328 -0.138 3.851 1.00 98.12 104 ALA A C 1
ATOM 811 O O . ALA A 1 104 ? 2.568 -0.181 4.822 1.00 98.12 104 ALA A O 1
ATOM 812 N N . VAL A 1 105 ? 3.369 -1.130 2.950 1.00 98.12 105 VAL A N 1
ATOM 813 C CA . VAL A 1 105 ? 2.551 -2.353 3.065 1.00 98.12 105 VAL A CA 1
ATOM 814 C C . VAL A 1 105 ? 2.951 -3.178 4.293 1.00 98.12 105 VAL A C 1
ATOM 816 O O . VAL A 1 105 ? 2.076 -3.653 5.023 1.00 98.12 105 VAL A O 1
ATOM 819 N N . GLN A 1 106 ? 4.252 -3.321 4.565 1.00 97.81 106 GLN A N 1
ATOM 820 C CA . GLN A 1 106 ? 4.750 -4.020 5.756 1.00 97.81 106 GLN A CA 1
ATOM 821 C C . GLN A 1 106 ? 4.344 -3.308 7.053 1.00 97.81 106 GLN A C 1
ATOM 823 O O . GLN A 1 106 ? 3.863 -3.956 7.989 1.00 97.81 106 GLN A O 1
ATOM 828 N N . GLU A 1 107 ? 4.482 -1.979 7.101 1.00 98.12 107 GLU A N 1
ATOM 829 C CA . GLU A 1 107 ? 4.033 -1.169 8.234 1.00 98.12 107 GLU A CA 1
ATOM 830 C C . GLU A 1 107 ? 2.521 -1.335 8.432 1.00 98.12 107 GLU A C 1
ATOM 832 O O . GLU A 1 107 ? 2.080 -1.642 9.539 1.00 98.12 107 GLU A O 1
ATOM 837 N N . LEU A 1 108 ? 1.716 -1.237 7.368 1.00 98.19 108 LEU A N 1
ATOM 838 C CA . LEU A 1 108 ? 0.269 -1.432 7.454 1.00 98.19 108 LEU A CA 1
ATOM 839 C C . LEU A 1 108 ? -0.089 -2.814 8.015 1.00 98.19 108 LEU A C 1
ATOM 841 O O . LEU A 1 108 ? -0.936 -2.905 8.906 1.00 98.19 108 LEU A O 1
ATOM 845 N N . ALA A 1 109 ? 0.570 -3.877 7.549 1.00 98.19 109 ALA A N 1
ATOM 846 C CA . ALA A 1 109 ? 0.356 -5.231 8.056 1.00 98.19 109 ALA A CA 1
ATOM 847 C C . ALA A 1 109 ? 0.701 -5.351 9.550 1.00 98.19 109 ALA A C 1
ATOM 849 O O . ALA A 1 109 ? -0.068 -5.917 10.334 1.00 98.19 109 ALA A O 1
ATOM 850 N N . MET A 1 110 ? 1.829 -4.774 9.975 1.00 97.94 110 MET A N 1
ATOM 851 C CA . MET A 1 110 ? 2.212 -4.740 11.385 1.00 97.94 110 MET A CA 1
ATOM 852 C C . MET A 1 110 ? 1.177 -3.982 12.231 1.00 97.94 110 MET A C 1
ATOM 854 O O . MET A 1 110 ? 0.798 -4.455 13.307 1.00 97.94 110 MET A O 1
ATOM 858 N N . GLN A 1 111 ? 0.717 -2.818 11.773 1.00 98.06 111 GLN A N 1
ATOM 859 C CA . GLN A 1 111 ? -0.199 -1.978 12.545 1.00 98.06 111 GLN A CA 1
ATOM 860 C C . GLN A 1 111 ? -1.631 -2.512 12.554 1.00 98.06 111 GLN A C 1
ATOM 862 O O . GLN A 1 111 ? -2.311 -2.382 13.572 1.00 98.06 111 GLN A O 1
ATOM 867 N N . ALA A 1 112 ? -2.063 -3.203 11.497 1.00 97.38 112 ALA A N 1
ATOM 868 C CA . ALA A 1 112 ? -3.320 -3.944 11.488 1.00 97.38 112 ALA A CA 1
ATOM 869 C C . ALA A 1 112 ? -3.324 -5.072 12.537 1.00 97.38 112 ALA A C 1
ATOM 871 O O . ALA A 1 112 ? -4.300 -5.221 13.275 1.00 97.38 112 ALA A O 1
ATOM 872 N N . ASN A 1 113 ? -2.208 -5.796 12.690 1.00 96.88 113 ASN A N 1
ATOM 873 C CA . ASN A 1 113 ? -2.051 -6.811 13.740 1.00 96.88 113 ASN A CA 1
ATOM 874 C C . ASN A 1 113 ? -2.077 -6.208 15.153 1.00 96.88 113 ASN A C 1
ATOM 876 O O . ASN A 1 113 ? -2.681 -6.778 16.061 1.00 96.88 113 ASN A O 1
ATOM 880 N N . LYS A 1 114 ? -1.457 -5.036 15.339 1.00 98.00 114 LYS A N 1
ATOM 881 C CA . LYS A 1 114 ? -1.476 -4.289 16.611 1.00 98.00 114 LYS A CA 1
ATOM 882 C C . LYS A 1 114 ? -2.792 -3.550 16.864 1.00 98.00 114 LYS A C 1
ATOM 884 O O . LYS A 1 114 ? -3.015 -3.084 17.979 1.00 98.00 114 LYS A O 1
ATOM 889 N N . ARG A 1 115 ? -3.650 -3.433 15.845 1.00 97.38 115 ARG A N 1
ATOM 890 C CA . ARG A 1 115 ? -4.844 -2.577 15.824 1.00 97.38 115 ARG A CA 1
ATOM 891 C C . ARG A 1 115 ? -4.544 -1.115 16.195 1.00 97.38 115 ARG A C 1
ATOM 893 O O . ARG A 1 115 ? -5.370 -0.444 16.817 1.00 97.38 115 ARG A O 1
ATOM 900 N N . ASP A 1 116 ? -3.375 -0.606 15.801 1.00 98.12 116 ASP A N 1
ATOM 901 C CA . ASP A 1 116 ? -2.994 0.795 16.012 1.00 98.12 116 ASP A CA 1
ATOM 902 C C . ASP A 1 116 ? -3.616 1.667 14.914 1.00 98.12 116 ASP A C 1
ATOM 904 O O . ASP A 1 116 ? -3.151 1.707 13.776 1.00 98.12 116 ASP A O 1
ATOM 908 N N . THR A 1 117 ? -4.698 2.370 15.256 1.00 97.44 117 THR A N 1
ATOM 909 C CA . THR A 1 117 ? -5.464 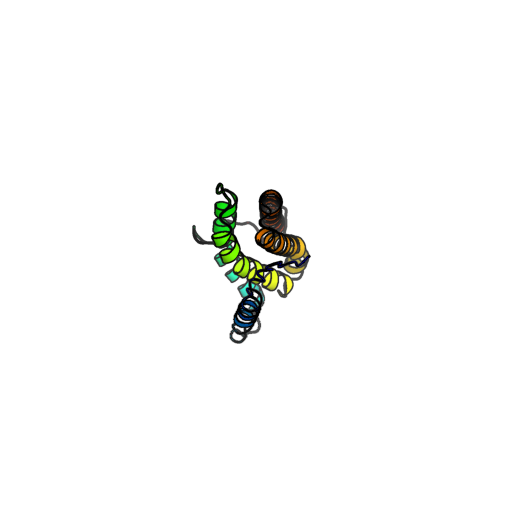3.175 14.288 1.00 97.44 117 THR A CA 1
ATOM 910 C C . THR A 1 117 ? -4.645 4.331 13.718 1.00 97.44 117 THR A C 1
ATOM 912 O O . THR A 1 117 ? -4.753 4.634 12.530 1.00 97.44 117 THR A O 1
ATOM 915 N N . VAL A 1 118 ? -3.837 4.994 14.549 1.00 97.56 118 VAL A N 1
ATOM 916 C CA . VAL A 1 118 ? -3.077 6.178 14.128 1.00 97.56 118 VAL A CA 1
ATOM 917 C C . VAL A 1 118 ? -1.974 5.752 13.172 1.00 97.56 118 VAL A C 1
ATOM 919 O O . VAL A 1 118 ? -1.853 6.316 12.083 1.00 97.56 118 VAL A O 1
ATOM 922 N N . ARG A 1 119 ? -1.214 4.714 13.535 1.00 97.94 119 ARG A N 1
ATOM 923 C CA . ARG A 1 119 ? -0.118 4.233 12.692 1.00 97.94 119 ARG A CA 1
ATOM 924 C C . ARG A 1 119 ? -0.604 3.515 11.436 1.00 97.94 119 ARG A C 1
ATOM 926 O O . ARG A 1 119 ? 0.019 3.681 10.396 1.00 97.94 119 ARG A O 1
ATOM 933 N N . ALA A 1 120 ? -1.729 2.798 11.479 1.00 98.12 120 ALA A N 1
ATOM 934 C CA . ALA A 1 120 ? -2.311 2.199 10.274 1.00 98.12 120 ALA A CA 1
ATOM 935 C C . ALA A 1 120 ? -2.744 3.263 9.249 1.00 98.12 120 ALA A C 1
ATOM 937 O O . ALA A 1 120 ? -2.503 3.105 8.054 1.00 98.12 120 ALA A O 1
ATOM 938 N N . ARG A 1 121 ? -3.338 4.375 9.707 1.00 98.00 121 ARG A N 1
ATOM 939 C CA . ARG A 1 121 ? -3.674 5.509 8.830 1.00 98.00 121 ARG A CA 1
ATOM 940 C C . ARG A 1 121 ? -2.424 6.171 8.258 1.00 98.00 121 ARG A C 1
ATOM 942 O O . ARG A 1 121 ? -2.397 6.438 7.064 1.00 98.00 121 ARG A O 1
ATOM 949 N N . ALA A 1 122 ? -1.391 6.375 9.077 1.00 97.62 122 ALA A N 1
ATOM 950 C CA . ALA A 1 122 ? -0.115 6.910 8.606 1.00 97.62 122 ALA A CA 1
ATOM 951 C C . ALA A 1 122 ? 0.527 6.006 7.538 1.00 97.62 122 ALA A C 1
ATOM 953 O O . ALA A 1 122 ? 0.946 6.506 6.501 1.00 97.62 122 ALA A O 1
ATOM 954 N N . ALA A 1 123 ? 0.520 4.685 7.740 1.00 98.06 123 ALA A N 1
ATOM 955 C CA . ALA A 1 123 ? 1.028 3.724 6.762 1.00 98.06 123 ALA A CA 1
ATOM 956 C C . ALA A 1 123 ? 0.263 3.784 5.430 1.00 98.06 123 ALA A C 1
ATOM 958 O O . ALA A 1 123 ? 0.873 3.730 4.368 1.00 98.06 123 ALA A O 1
ATOM 959 N N . LEU A 1 124 ? -1.065 3.950 5.467 1.00 97.19 124 LEU A N 1
ATOM 960 C CA . LEU A 1 124 ? -1.874 4.136 4.258 1.00 97.19 124 LEU A CA 1
ATOM 961 C C . LEU A 1 124 ? -1.589 5.464 3.548 1.00 97.19 124 LEU A C 1
ATOM 963 O O . LEU A 1 124 ? -1.591 5.493 2.319 1.00 97.19 124 LEU A O 1
ATOM 967 N N . THR A 1 125 ? -1.317 6.542 4.286 1.00 96.12 125 THR A N 1
ATOM 968 C CA . THR A 1 125 ? -0.839 7.799 3.692 1.00 96.12 125 THR A CA 1
ATOM 969 C C . THR A 1 125 ? 0.503 7.586 2.996 1.00 96.12 125 THR A C 1
ATOM 971 O O . THR A 1 125 ? 0.614 7.902 1.818 1.00 96.12 125 THR A O 1
ATOM 974 N N . THR A 1 126 ? 1.481 6.963 3.663 1.00 95.81 126 THR A N 1
ATOM 975 C CA . THR A 1 126 ? 2.784 6.648 3.051 1.00 95.81 126 THR A CA 1
ATOM 976 C C . THR A 1 126 ? 2.636 5.754 1.819 1.00 95.81 126 THR A C 1
ATOM 978 O O . THR A 1 126 ? 3.315 5.972 0.820 1.00 95.81 126 THR A O 1
ATOM 981 N N . LEU A 1 127 ? 1.709 4.790 1.843 1.00 95.38 127 LEU A N 1
ATOM 982 C CA . LEU A 1 127 ? 1.401 3.969 0.674 1.00 95.38 127 LEU A CA 1
ATOM 983 C C . LEU A 1 127 ? 0.854 4.828 -0.478 1.00 95.38 127 LEU A C 1
ATOM 985 O O . LEU A 1 127 ? 1.321 4.692 -1.607 1.00 95.38 127 LEU A O 1
ATOM 989 N N . SER A 1 128 ? -0.070 5.754 -0.195 1.00 93.56 128 SER A N 1
ATOM 990 C CA . SER A 1 128 ? -0.577 6.716 -1.187 1.00 93.56 128 SER A CA 1
ATOM 991 C C . SER A 1 128 ? 0.542 7.563 -1.789 1.00 93.56 128 SER A C 1
ATOM 993 O O . SER A 1 128 ? 0.575 7.760 -3.004 1.00 93.56 128 SER A O 1
ATOM 995 N N . ASP A 1 129 ? 1.443 8.063 -0.945 1.00 91.94 129 ASP A N 1
ATOM 996 C CA . ASP A 1 129 ? 2.554 8.914 -1.363 1.00 91.94 129 ASP A CA 1
ATOM 997 C C . ASP A 1 129 ? 3.533 8.132 -2.248 1.00 91.94 129 ASP A C 1
ATOM 999 O O . ASP A 1 129 ? 3.929 8.627 -3.299 1.00 91.94 129 ASP A O 1
ATOM 1003 N N . SER A 1 130 ? 3.826 6.869 -1.910 1.00 91.38 130 SER A N 1
ATOM 1004 C CA . SER A 1 130 ? 4.668 5.998 -2.744 1.00 91.38 130 SER A CA 1
ATOM 1005 C C . SER A 1 130 ? 4.068 5.739 -4.131 1.00 91.38 130 SER A C 1
ATOM 1007 O O . SER A 1 130 ? 4.788 5.746 -5.129 1.00 91.38 130 SER A O 1
ATOM 1009 N N . CYS A 1 131 ? 2.740 5.591 -4.224 1.00 89.31 131 CYS A N 1
ATOM 1010 C CA . CYS A 1 131 ? 2.057 5.489 -5.513 1.00 89.31 131 CYS A CA 1
ATOM 1011 C C . CYS A 1 131 ? 2.239 6.787 -6.312 1.00 89.31 131 CYS A C 1
ATOM 1013 O O . CYS A 1 131 ? 2.516 6.755 -7.508 1.00 89.31 131 CYS A O 1
ATOM 1015 N N . ALA A 1 132 ? 2.113 7.940 -5.651 1.00 86.31 132 ALA A N 1
ATOM 1016 C CA . ALA A 1 132 ? 2.274 9.227 -6.309 1.00 86.31 132 ALA A CA 1
ATOM 1017 C C . ALA A 1 132 ? 3.714 9.477 -6.781 1.00 86.31 132 ALA A C 1
ATOM 1019 O O . ALA A 1 132 ? 3.897 10.038 -7.856 1.00 86.31 132 ALA A O 1
ATOM 1020 N N . ASP A 1 133 ? 4.723 9.062 -6.018 1.00 84.94 133 ASP A N 1
ATOM 1021 C CA . ASP A 1 133 ? 6.126 9.219 -6.410 1.00 84.94 133 ASP A CA 1
ATOM 1022 C C . ASP A 1 133 ? 6.523 8.271 -7.554 1.00 84.94 133 ASP A C 1
ATOM 1024 O O . ASP A 1 133 ? 7.344 8.641 -8.391 1.00 84.94 133 ASP A O 1
ATOM 1028 N N . CYS A 1 134 ? 5.893 7.094 -7.659 1.00 84.00 134 CYS A N 1
ATOM 1029 C CA . CYS A 1 134 ? 6.088 6.202 -8.804 1.00 84.00 134 CYS A CA 1
ATOM 1030 C C . CYS A 1 134 ? 5.393 6.720 -10.080 1.00 84.00 134 CYS A C 1
ATOM 1032 O O . CYS A 1 134 ? 5.954 6.613 -11.168 1.00 84.00 134 CYS A O 1
ATOM 1034 N N . HIS A 1 135 ? 4.198 7.315 -9.962 1.00 80.81 135 HIS A N 1
ATOM 1035 C CA . HIS A 1 135 ? 3.374 7.708 -11.118 1.00 80.81 135 HIS A CA 1
ATOM 1036 C C . HIS A 1 135 ? 3.469 9.186 -11.535 1.00 80.81 135 HIS A C 1
ATOM 1038 O O . HIS A 1 135 ? 3.104 9.578 -12.647 1.00 80.81 135 HIS A O 1
ATOM 1044 N N . TYR A 1 136 ? 3.946 10.056 -10.653 1.00 76.06 136 TYR A N 1
ATOM 1045 C CA . TYR A 1 136 ? 4.051 11.488 -10.911 1.00 76.06 136 TYR A CA 1
ATOM 1046 C C . TYR A 1 136 ? 5.485 11.969 -10.694 1.00 76.06 136 TYR A C 1
ATOM 1048 O O . TYR A 1 136 ? 6.359 11.234 -10.254 1.00 76.06 136 TYR A O 1
ATOM 1056 N N . LYS A 1 137 ? 5.757 13.227 -11.061 1.00 66.25 137 LYS A N 1
ATOM 1057 C CA . LYS A 1 137 ? 7.080 13.866 -10.911 1.00 66.25 137 LYS A CA 1
ATOM 1058 C C . LYS A 1 137 ? 8.233 13.166 -11.660 1.00 66.25 137 LYS A C 1
ATOM 1060 O O . LYS A 1 137 ? 9.390 13.378 -11.317 1.00 66.25 137 LYS A O 1
ATOM 1065 N N . GLY A 1 138 ? 7.928 12.400 -12.709 1.00 65.62 138 GLY A N 1
ATOM 1066 C CA . GLY A 1 138 ? 8.933 11.707 -13.523 1.00 65.62 138 GLY A CA 1
ATOM 1067 C C . GLY A 1 138 ? 9.301 10.310 -13.021 1.00 65.62 138 GLY A C 1
ATOM 1068 O O . GLY A 1 138 ? 10.319 9.784 -13.459 1.00 65.62 138 GLY A O 1
ATOM 1069 N N . GLY A 1 139 ? 8.501 9.727 -12.121 1.00 75.25 139 GLY A N 1
ATOM 1070 C CA . GLY A 1 139 ? 8.654 8.337 -11.703 1.00 75.25 139 GLY A CA 1
ATOM 1071 C C . GLY A 1 139 ? 8.406 7.320 -12.834 1.00 75.25 139 GLY A C 1
ATOM 1072 O O . GLY A 1 139 ? 7.785 7.653 -13.853 1.00 75.25 139 GLY A O 1
ATOM 1073 N N . PRO A 1 140 ? 8.893 6.076 -12.664 1.00 77.88 140 PRO A N 1
ATOM 1074 C CA . PRO A 1 140 ? 8.923 5.056 -13.716 1.00 77.88 140 PRO A CA 1
ATOM 1075 C C . PRO A 1 140 ? 7.544 4.476 -14.058 1.00 77.88 140 PRO A C 1
ATOM 1077 O O . PRO A 1 140 ? 7.360 3.929 -15.140 1.00 77.88 140 PRO A O 1
ATOM 1080 N N . GLY A 1 141 ? 6.551 4.626 -13.178 1.00 68.12 141 GLY A N 1
ATOM 1081 C CA . GLY A 1 141 ? 5.203 4.085 -13.368 1.00 68.12 141 GLY A CA 1
ATOM 1082 C C . GLY A 1 141 ? 4.337 4.864 -14.362 1.00 68.12 141 GLY A C 1
ATOM 1083 O O . GLY A 1 141 ? 3.223 4.434 -14.654 1.00 68.12 141 GLY A O 1
ATOM 1084 N N . GLY A 1 142 ? 4.811 6.010 -14.866 1.00 71.06 142 GLY A N 1
ATOM 1085 C CA . GLY A 1 142 ? 4.053 6.859 -15.788 1.00 71.06 142 GLY A CA 1
ATOM 1086 C C . GLY A 1 142 ? 2.791 7.467 -15.160 1.00 71.06 142 GLY A C 1
ATOM 1087 O O . GLY A 1 142 ? 2.441 7.191 -14.016 1.00 71.06 142 GLY A O 1
ATOM 1088 N N . LYS A 1 143 ? 2.091 8.333 -15.902 1.00 63.84 143 LYS A N 1
ATOM 1089 C CA . LYS A 1 143 ? 0.887 9.001 -15.381 1.00 63.84 143 LYS A CA 1
ATOM 1090 C C . LYS A 1 143 ? -0.244 7.994 -15.175 1.00 63.84 143 LYS A C 1
ATOM 1092 O O . LYS A 1 143 ? -0.513 7.212 -16.075 1.00 63.84 143 LYS A O 1
ATOM 1097 N N . LEU A 1 144 ? -0.935 8.097 -14.040 1.00 59.31 144 LEU A N 1
ATOM 1098 C CA . LEU A 1 144 ? -2.260 7.503 -13.867 1.00 59.31 144 LEU A CA 1
ATOM 1099 C C . LEU A 1 144 ? -3.268 8.370 -14.630 1.00 59.31 144 LEU A C 1
ATOM 1101 O O . LEU A 1 144 ? -3.354 9.578 -14.384 1.00 59.31 144 LEU A O 1
ATOM 1105 N N . ASP A 1 145 ? -3.962 7.765 -15.578 1.00 51.66 145 ASP A N 1
ATOM 1106 C CA . ASP A 1 145 ? -5.076 8.322 -16.343 1.00 51.66 145 ASP A CA 1
ATOM 1107 C C . ASP A 1 145 ? -6.411 8.314 -15.572 1.00 51.66 145 ASP A C 1
ATOM 1109 O O . ASP A 1 145 ? -6.656 7.410 -14.736 1.00 51.66 145 ASP A O 1
#

Secondary structure (DSSP, 8-state):
-------------SSSSHHHHHHHTT-S----TTHHHHHHHHHHHHHHSSTT-HHHHHHHHHHSSS--HHHHHHHHHHHHHHHHHHHH-S-HHHHHHTHHHHHHHHHHHHHHHHT-HHHHHHHHHHHHHHHHHHHSTT-TT----

Mean predicted aligned error: 10.92 Å

pLDDT: mean 80.56, std 19.9, range [35.97, 98.19]

InterPro domains:
  IPR010980 Cytochrome c/b562 [SSF47175] (57-135)

Solvent-accessible surface area (backbone atoms only — not comparable to full-atom values): 8416 Å² total; per-residue (Å²): 136,89,85,85,88,83,85,84,81,81,90,82,85,76,76,76,68,63,64,65,60,60,67,67,71,78,68,88,81,84,87,70,96,79,47,52,60,53,47,40,50,55,43,50,48,56,35,62,47,70,86,79,4,36,52,54,39,31,53,56,21,60,70,38,88,74,58,37,60,69,51,32,63,67,18,45,61,60,54,48,54,42,39,51,36,35,66,65,32,80,54,62,63,46,28,72,58,28,59,50,38,40,51,17,52,53,46,27,54,54,22,59,75,68,64,38,66,68,58,28,48,50,19,50,51,45,30,52,50,31,53,46,52,29,26,36,99,83,26,73,67,38,75,84,129

Foldseek 3Di:
DDDDDDDDDDPPPDPPVVVVVVVVPVPPDDDDPPCLVVQLVVLVCQCDPDCLHLLNQLQVQLPDVVRNLVSPVVSLVSLQSNLVSQCPGPPPQSNVLSPQSNVLSVQLVVCSVVVPSVSNVVSSVSNVVSVCQCDDPPHVVHHDD

Sequence (145 aa):
MRRASVISLSFTSCLLIGFLAYQLNQREAYGGKDDEDEKVHELMEKTHEGKKSPWKKAIQASQANPIDWATINQALPRLADMSEALVTTKDKDVRDAADGYVAAVQELAMQANKRDTVRARAALTTLSDSCADCHYKGGPGGKLD

Radius of gyration: 19.39 Å; Cα contacts (8 Å, |Δi|>4): 134; chains: 1; bounding box: 30×37×78 Å